Protein AF-0000000078280048 (afdb_homodimer)

Structure (mmCIF, N/CA/C/O backbone):
data_AF-0000000078280048-model_v1
#
loop_
_entity.id
_entity.type
_entity.pdbx_description
1 polymer 'Transcriptional regulator'
#
loop_
_atom_site.group_PDB
_atom_site.id
_atom_site.type_symbol
_atom_site.label_atom_id
_atom_site.label_alt_id
_atom_site.label_comp_id
_atom_site.label_asym_id
_atom_site.label_entity_id
_atom_site.label_seq_id
_atom_site.pdbx_PDB_ins_code
_atom_site.Cartn_x
_atom_site.Cartn_y
_atom_site.Cartn_z
_atom_site.occupancy
_atom_site.B_iso_or_equiv
_atom_site.auth_seq_id
_atom_site.auth_comp_id
_atom_site.auth_asym_id
_atom_site.auth_atom_id
_atom_site.pdbx_PDB_model_num
ATOM 1 N N . MET A 1 1 ? -15.5 15.836 -4.625 1 57.47 1 MET A N 1
ATOM 2 C CA . MET A 1 1 ? -15.867 14.531 -5.16 1 57.47 1 MET A CA 1
ATOM 3 C C . MET A 1 1 ? -14.648 13.633 -5.32 1 57.47 1 MET A C 1
ATOM 5 O O . MET A 1 1 ? -13.633 14.055 -5.879 1 57.47 1 MET A O 1
ATOM 9 N N . GLY A 1 2 ? -14.367 12.68 -4.402 1 64.44 2 GLY A N 1
ATOM 10 C CA . GLY A 1 2 ? -13.195 11.812 -4.387 1 64.44 2 GLY A CA 1
ATOM 11 C C . GLY A 1 2 ? -13.156 10.852 -5.562 1 64.44 2 GLY A C 1
ATOM 12 O O . GLY A 1 2 ? -14.102 10.781 -6.348 1 64.44 2 GLY A O 1
ATOM 13 N N . ILE A 1 3 ? -12.078 10.383 -6.039 1 72.38 3 ILE A N 1
ATOM 14 C CA . ILE A 1 3 ? -11.898 9.375 -7.074 1 72.38 3 ILE A CA 1
ATOM 15 C C . ILE A 1 3 ? -12.844 8.203 -6.828 1 72.38 3 ILE A C 1
ATOM 17 O O . ILE A 1 3 ? -13 7.75 -5.691 1 72.38 3 ILE A O 1
ATOM 21 N N . GLN A 1 4 ? -13.602 7.91 -7.879 1 78.94 4 GLN A N 1
ATOM 22 C CA . GLN A 1 4 ? -14.539 6.805 -7.738 1 78.94 4 GLN A CA 1
ATOM 23 C C . GLN A 1 4 ? -13.828 5.535 -7.273 1 78.94 4 GLN A C 1
ATOM 25 O O . GLN A 1 4 ? -12.711 5.25 -7.707 1 78.94 4 GLN A O 1
ATOM 30 N N . GLY A 1 5 ? -14.312 4.91 -6.297 1 88.06 5 GLY A N 1
ATOM 31 C CA . GLY A 1 5 ? -13.781 3.641 -5.816 1 88.06 5 GLY A CA 1
ATOM 32 C C . GLY A 1 5 ? -12.625 3.801 -4.848 1 88.06 5 GLY A C 1
ATOM 33 O O . GLY A 1 5 ? -11.922 2.834 -4.551 1 88.06 5 GLY A O 1
ATOM 34 N N . PHE A 1 6 ? -12.344 4.984 -4.562 1 90.81 6 PHE A N 1
ATOM 35 C CA . PHE A 1 6 ? -11.266 5.246 -3.615 1 90.81 6 PHE A CA 1
ATOM 36 C C . PHE A 1 6 ? -11.766 6.102 -2.455 1 90.81 6 PHE A C 1
ATOM 38 O O . PHE A 1 6 ? -12.453 7.102 -2.664 1 90.81 6 PHE A O 1
ATOM 45 N N . SER A 1 7 ? -11.5 5.648 -1.283 1 93.56 7 SER A N 1
ATOM 46 C CA . SER A 1 7 ? -11.805 6.402 -0.07 1 93.56 7 SER A CA 1
ATOM 47 C C . SER A 1 7 ? -10.586 6.488 0.843 1 93.56 7 SER A C 1
ATOM 49 O O . SER A 1 7 ? -9.711 5.621 0.804 1 93.56 7 SER A O 1
ATOM 51 N N . CYS A 1 8 ? -10.477 7.523 1.581 1 96.38 8 CYS A N 1
ATOM 52 C CA . CYS A 1 8 ? -9.359 7.758 2.482 1 96.38 8 CYS A CA 1
ATOM 53 C C . CYS A 1 8 ? -9.852 8.07 3.893 1 96.38 8 CYS A C 1
ATOM 55 O O . CYS A 1 8 ? -10.633 9 4.09 1 96.38 8 CYS A O 1
ATOM 57 N N . ASN A 1 9 ? -9.336 7.352 4.875 1 96.75 9 ASN A N 1
ATOM 58 C CA . ASN A 1 9 ? -9.703 7.535 6.277 1 96.75 9 ASN A CA 1
ATOM 59 C C . ASN A 1 9 ? -8.617 8.289 7.039 1 96.75 9 ASN A C 1
ATOM 61 O O . ASN A 1 9 ? -8.594 8.273 8.273 1 96.75 9 ASN A O 1
ATOM 65 N N . LEU A 1 10 ? -7.793 8.883 6.395 1 97.88 10 LEU A N 1
ATOM 66 C CA . LEU A 1 10 ? -6.613 9.508 6.984 1 97.88 10 LEU A CA 1
ATOM 67 C C . LEU A 1 10 ? -7.008 10.562 8.016 1 97.88 10 LEU A C 1
ATOM 69 O O . LEU A 1 10 ? -6.391 10.664 9.078 1 97.88 10 LEU A O 1
ATOM 73 N N . LYS A 1 11 ? -8.062 11.328 7.738 1 98.06 11 LYS A N 1
ATOM 74 C CA . LYS A 1 11 ? -8.461 12.391 8.656 1 98.06 11 LYS A CA 1
ATOM 75 C C . LYS A 1 11 ? -8.781 11.828 10.039 1 98.06 11 LYS A C 1
ATOM 77 O O . LYS A 1 11 ? -8.312 12.359 11.047 1 98.06 11 LYS A O 1
ATOM 82 N N . LYS A 1 12 ? -9.508 10.812 9.992 1 98.19 12 LYS A N 1
ATOM 83 C CA . LYS A 1 12 ? -9.898 10.156 11.234 1 98.19 12 LYS A CA 1
ATOM 84 C C . LYS A 1 12 ? -8.672 9.789 12.07 1 98.19 12 LYS A C 1
ATOM 86 O O . LYS A 1 12 ? -8.586 10.141 13.242 1 98.19 12 LYS A O 1
ATOM 91 N N . TYR A 1 13 ? -7.734 9.141 11.516 1 98.12 13 TYR A N 1
ATOM 92 C CA . TYR A 1 13 ? -6.594 8.609 12.25 1 98.12 13 TYR A CA 1
ATOM 93 C C . TYR A 1 13 ? -5.586 9.711 12.57 1 98.12 13 TYR A C 1
ATOM 95 O O . TYR A 1 13 ? -4.918 9.672 13.602 1 98.12 13 TYR A O 1
ATOM 103 N N . ARG A 1 14 ? -5.492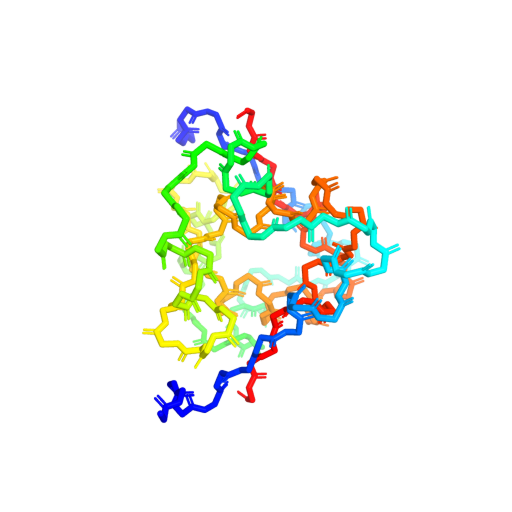 10.656 11.641 1 98.06 14 ARG A N 1
ATOM 104 C CA . ARG A 1 14 ? -4.672 11.828 11.93 1 98.06 14 ARG A CA 1
ATOM 105 C C . ARG A 1 14 ? -5.148 12.531 13.195 1 98.06 14 ARG A C 1
ATOM 107 O O . ARG A 1 14 ? -4.344 12.891 14.055 1 98.06 14 ARG A O 1
ATOM 114 N N . LEU A 1 15 ? -6.418 12.672 13.312 1 98.25 15 LEU A N 1
ATOM 115 C CA . LEU A 1 15 ? -7.012 13.344 14.461 1 98.25 15 LEU A CA 1
ATOM 116 C C . LEU A 1 15 ? -6.84 12.508 15.727 1 98.25 15 LEU A C 1
ATOM 118 O O . LEU A 1 15 ? -6.637 13.055 16.812 1 98.25 15 LEU A O 1
ATOM 122 N N . LEU A 1 16 ? -6.926 11.227 15.625 1 97.56 16 LEU A N 1
ATOM 123 C CA . LEU A 1 16 ? -6.699 10.328 16.75 1 97.56 16 LEU A CA 1
ATOM 124 C C . LEU A 1 16 ? -5.285 10.492 17.312 1 97.56 16 LEU A C 1
ATOM 126 O O . LEU A 1 16 ? -5.051 10.289 18.5 1 97.56 16 LEU A O 1
ATOM 130 N N . LYS A 1 17 ? -4.387 10.938 16.484 1 97.56 17 LYS A N 1
ATOM 131 C CA . LYS A 1 17 ? -3.002 11.172 16.875 1 97.56 17 LYS A CA 1
ATOM 132 C C . LYS A 1 17 ? -2.783 12.633 17.266 1 97.56 17 LYS A C 1
ATOM 134 O O . LYS A 1 17 ? -1.649 13.055 17.5 1 97.56 17 LYS A O 1
ATOM 139 N N . ASP A 1 18 ? -3.869 13.438 17.188 1 98.19 18 ASP A N 1
ATOM 140 C CA . ASP A 1 18 ? -3.879 14.852 17.547 1 98.19 18 ASP A CA 1
ATOM 141 C C . ASP A 1 18 ? -2.957 15.656 16.625 1 98.19 18 ASP A C 1
ATOM 143 O O . ASP A 1 18 ? -2.227 16.531 17.094 1 98.19 18 ASP A O 1
ATOM 147 N N . MET A 1 19 ? -2.936 15.367 15.422 1 98.31 19 MET A N 1
ATOM 148 C CA . MET A 1 19 ? -2.117 16.078 14.445 1 98.31 19 MET A CA 1
ATOM 149 C C . MET A 1 19 ? -2.982 16.953 13.547 1 98.31 19 MET A C 1
ATOM 151 O O . MET A 1 19 ? -4.082 16.562 13.156 1 98.31 19 MET A O 1
ATOM 155 N N . THR A 1 20 ? -2.412 18.094 13.203 1 98.69 20 THR A N 1
ATOM 156 C CA . THR A 1 20 ? -2.994 18.906 12.133 1 98.69 20 THR A CA 1
ATOM 157 C C . THR A 1 20 ? -2.531 18.422 10.766 1 98.69 20 THR A C 1
ATOM 159 O O . THR A 1 20 ? -1.621 17.594 10.672 1 98.69 20 THR A O 1
ATOM 162 N N . GLN A 1 21 ? -3.197 18.922 9.805 1 98.62 21 GLN A N 1
ATOM 163 C CA . GLN A 1 21 ? -2.746 18.594 8.453 1 98.62 21 GLN A CA 1
ATOM 164 C C . GLN A 1 21 ? -1.309 19.047 8.227 1 98.62 21 GLN A C 1
ATOM 166 O O . GLN A 1 21 ? -0.521 18.344 7.586 1 98.62 21 GLN A O 1
ATOM 171 N N . GLU A 1 22 ? -0.969 20.203 8.727 1 98.75 22 GLU A N 1
ATOM 172 C CA . GLU A 1 22 ? 0.373 20.766 8.586 1 98.75 22 GLU A CA 1
ATOM 173 C C . GLU A 1 22 ? 1.407 19.906 9.297 1 98.75 22 GLU A C 1
ATOM 175 O O . GLU A 1 22 ? 2.477 19.625 8.75 1 98.75 22 GLU A O 1
ATOM 180 N N . GLN A 1 23 ? 1.083 19.516 10.461 1 98.69 23 GLN A N 1
ATOM 181 C CA . GLN A 1 23 ? 1.99 18.672 11.242 1 98.69 23 GLN A CA 1
ATOM 182 C C . GLN A 1 23 ? 2.246 17.344 10.539 1 98.69 23 GLN A C 1
ATOM 184 O O . GLN A 1 23 ? 3.387 16.891 10.461 1 98.69 23 GLN A O 1
ATOM 189 N N . LEU A 1 24 ? 1.218 16.719 10.055 1 98.69 24 LEU A N 1
ATOM 190 C CA . LEU A 1 24 ? 1.375 15.477 9.32 1 98.69 24 LEU A CA 1
ATOM 191 C C . LEU A 1 24 ? 2.195 15.695 8.047 1 98.69 24 LEU A C 1
ATOM 193 O O . LEU A 1 24 ? 3.094 14.906 7.746 1 98.69 24 LEU A O 1
ATOM 197 N N . ALA A 1 25 ? 1.851 16.688 7.297 1 98.69 25 ALA A N 1
ATOM 198 C CA . ALA A 1 25 ? 2.562 17.016 6.062 1 98.69 25 ALA A CA 1
ATOM 199 C C . ALA A 1 25 ? 4.062 17.156 6.312 1 98.69 25 ALA A C 1
ATOM 201 O O . ALA A 1 25 ? 4.875 16.594 5.574 1 98.69 25 ALA A O 1
ATOM 202 N N . ASN A 1 26 ? 4.398 17.859 7.344 1 98.69 26 ASN A N 1
ATOM 203 C CA . ASN A 1 26 ? 5.797 18.047 7.715 1 98.69 26 ASN A CA 1
ATOM 204 C C . ASN A 1 26 ? 6.461 16.719 8.102 1 98.69 26 ASN A C 1
ATOM 206 O O . ASN A 1 26 ? 7.586 16.453 7.688 1 98.69 26 ASN A O 1
ATOM 210 N N . ALA A 1 27 ? 5.777 15.992 8.852 1 98.19 27 ALA A N 1
ATOM 211 C CA . ALA A 1 27 ? 6.312 14.719 9.328 1 98.19 27 ALA A CA 1
ATOM 212 C C . ALA A 1 27 ? 6.605 13.773 8.164 1 98.19 27 ALA A C 1
ATOM 214 O O . ALA A 1 27 ? 7.562 12.992 8.219 1 98.19 27 ALA A O 1
ATOM 215 N N . VAL A 1 28 ? 5.773 13.812 7.133 1 97.25 28 VAL A N 1
ATOM 216 C CA . VAL A 1 28 ? 5.91 12.883 6.016 1 97.25 28 VAL A CA 1
ATOM 217 C C . VAL A 1 28 ? 6.75 13.516 4.91 1 97.25 28 VAL A C 1
ATOM 219 O O . VAL A 1 28 ? 7.211 12.828 4 1 97.25 28 VAL A O 1
ATOM 222 N N . GLY A 1 29 ? 6.855 14.781 4.934 1 97.88 29 GLY A N 1
ATOM 223 C CA . GLY A 1 29 ? 7.703 15.469 3.973 1 97.88 29 GLY A CA 1
ATOM 224 C C . GLY A 1 29 ? 6.965 15.883 2.715 1 97.88 29 GLY A C 1
ATOM 225 O O . GLY A 1 29 ? 7.488 15.742 1.607 1 97.88 29 GLY A O 1
ATOM 226 N N . VAL A 1 30 ? 5.805 16.312 2.832 1 97.81 30 VAL A N 1
ATOM 227 C CA . VAL A 1 30 ? 5.027 16.812 1.7 1 97.81 30 VAL A CA 1
ATOM 228 C C . VAL A 1 30 ? 4.371 18.141 2.064 1 97.81 30 VAL A C 1
ATOM 230 O O . VAL A 1 30 ? 4.609 18.672 3.146 1 97.81 30 VAL A O 1
ATOM 233 N N . ARG A 1 31 ? 3.662 18.641 1.153 1 98.19 31 ARG A N 1
ATOM 234 C CA . ARG A 1 31 ? 2.908 19.859 1.411 1 98.19 31 ARG A CA 1
ATOM 235 C C . ARG A 1 31 ? 1.581 19.562 2.096 1 98.19 31 ARG A C 1
ATOM 237 O O . ARG A 1 31 ? 0.983 18.5 1.855 1 98.19 31 ARG A O 1
ATOM 244 N N . ARG A 1 32 ? 1.157 20.547 2.857 1 98.38 32 ARG A N 1
ATOM 245 C CA . ARG A 1 32 ? -0.136 20.422 3.52 1 98.38 32 ARG A CA 1
ATOM 246 C C . ARG A 1 32 ? -1.248 20.156 2.51 1 98.38 32 ARG A C 1
ATOM 248 O O . ARG A 1 32 ? -2.166 19.375 2.775 1 98.38 32 ARG A O 1
ATOM 255 N N . GLU A 1 33 ? -1.147 20.734 1.391 1 98 33 GLU A N 1
ATOM 256 C CA . GLU A 1 33 ? -2.148 20.578 0.342 1 98 33 GLU A CA 1
ATOM 257 C C . GLU A 1 33 ? -2.26 19.109 -0.089 1 98 33 GLU A C 1
ATOM 259 O O . GLU A 1 33 ? -3.35 18.641 -0.41 1 98 33 GLU A O 1
ATOM 264 N N . THR A 1 34 ? -1.153 18.406 -0.144 1 97.44 34 THR A N 1
ATOM 265 C CA . THR A 1 34 ? -1.136 17 -0.493 1 97.44 34 THR A CA 1
ATOM 266 C C . THR A 1 34 ? -1.978 16.188 0.489 1 97.44 34 THR A C 1
ATOM 268 O O . THR A 1 34 ? -2.793 15.359 0.079 1 97.44 34 THR A O 1
ATOM 271 N N . ILE A 1 35 ? -1.761 16.469 1.783 1 98.19 35 ILE A N 1
ATOM 272 C CA . ILE A 1 35 ? -2.541 15.805 2.82 1 98.19 35 ILE A CA 1
ATOM 273 C C . ILE A 1 35 ? -4.023 16.141 2.641 1 98.19 35 ILE A C 1
ATOM 275 O O . ILE A 1 35 ? -4.875 15.242 2.691 1 98.19 35 ILE A O 1
ATOM 279 N N . MET A 1 36 ? -4.305 17.359 2.42 1 97.44 36 MET A N 1
ATOM 280 C CA . MET A 1 36 ? -5.684 17.812 2.238 1 97.44 36 MET A CA 1
ATOM 281 C C . MET A 1 36 ? -6.348 17.078 1.079 1 97.44 36 MET A C 1
ATOM 283 O O . MET A 1 36 ? -7.457 16.562 1.219 1 97.44 36 MET A O 1
ATOM 287 N N . ARG A 1 37 ? -5.66 16.984 -0.003 1 96 37 ARG A N 1
ATOM 288 C CA . ARG A 1 37 ? -6.207 16.328 -1.186 1 96 37 ARG A CA 1
ATOM 289 C C . ARG A 1 37 ? -6.398 14.836 -0.941 1 96 37 ARG A C 1
ATOM 291 O O . ARG A 1 37 ? -7.367 14.242 -1.419 1 96 37 ARG A O 1
ATOM 298 N N . LEU A 1 38 ? -5.488 14.242 -0.316 1 96.25 38 LEU A N 1
ATOM 299 C CA . LEU A 1 38 ? -5.598 12.828 0.035 1 96.25 38 LEU A CA 1
ATOM 300 C C . LEU A 1 38 ? -6.848 12.57 0.868 1 96.25 38 LEU A C 1
ATOM 302 O O . LEU A 1 38 ? -7.621 11.656 0.565 1 96.25 38 LEU A O 1
ATOM 306 N N . GLU A 1 39 ? -7.039 13.414 1.853 1 97.12 39 GLU A N 1
ATOM 307 C CA . GLU A 1 39 ? -8.148 13.219 2.779 1 97.12 39 GLU A CA 1
ATOM 308 C C . GLU A 1 39 ? -9.492 13.43 2.084 1 97.12 39 GLU A C 1
ATOM 310 O O . GLU A 1 39 ? -10.516 12.891 2.516 1 97.12 39 GLU A O 1
ATOM 315 N N . LYS A 1 40 ? -9.453 14.117 1.009 1 95.31 40 LYS A N 1
ATOM 316 C CA . LYS A 1 40 ? -10.664 14.344 0.224 1 95.31 40 LYS A CA 1
ATOM 317 C C . LYS A 1 40 ? -10.797 13.312 -0.892 1 95.31 40 LYS A C 1
ATOM 319 O O . LYS A 1 40 ? -11.68 13.422 -1.748 1 95.31 40 LYS A O 1
ATOM 324 N N . ALA A 1 41 ? -9.836 12.375 -0.973 1 94.31 41 ALA A N 1
ATOM 325 C CA . ALA A 1 41 ? -9.812 11.336 -1.994 1 94.31 41 ALA A CA 1
ATOM 326 C C . ALA A 1 41 ? -9.7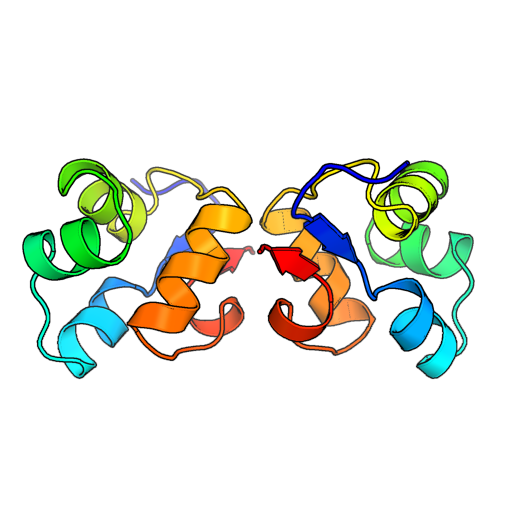19 11.938 -3.393 1 94.31 41 ALA A C 1
ATOM 328 O O . ALA A 1 41 ? -10.312 11.422 -4.34 1 94.31 41 ALA A O 1
ATOM 329 N N . GLN A 1 42 ? -9.055 12.969 -3.475 1 91.69 42 GLN A N 1
ATOM 330 C CA . GLN A 1 42 ? -8.875 13.625 -4.766 1 91.69 42 GLN A CA 1
ATOM 331 C C . GLN A 1 42 ? -7.535 13.25 -5.387 1 91.69 42 GLN A C 1
ATOM 333 O O . GLN A 1 42 ? -7.246 13.625 -6.527 1 91.69 42 GLN A O 1
ATOM 338 N N . TYR A 1 43 ? -6.781 12.562 -4.707 1 88.44 43 TYR A N 1
ATOM 339 C CA . TYR A 1 43 ? -5.441 12.117 -5.082 1 88.44 43 TYR A CA 1
ATOM 340 C C . TYR A 1 43 ? -5.164 10.719 -4.539 1 88.44 43 TYR A C 1
ATOM 342 O O . TYR A 1 43 ? -5.496 10.414 -3.391 1 88.44 43 TYR A O 1
ATOM 350 N N . ASN A 1 44 ? -4.652 9.891 -5.43 1 88.81 44 ASN A N 1
ATOM 351 C CA . ASN A 1 44 ? -4.191 8.586 -4.949 1 88.81 44 ASN A CA 1
ATOM 352 C C . ASN A 1 44 ? -2.709 8.617 -4.582 1 88.81 44 ASN A C 1
ATOM 354 O O . ASN A 1 44 ? -1.865 8.945 -5.418 1 88.81 44 ASN A O 1
ATOM 358 N N . PRO A 1 45 ? -2.518 8.32 -3.396 1 94.44 45 PRO A N 1
ATOM 359 C CA . PRO A 1 45 ? -1.094 8.375 -3.055 1 94.44 45 PRO A CA 1
ATOM 360 C C . PRO A 1 45 ? -0.281 7.277 -3.742 1 94.44 45 PRO A C 1
ATOM 362 O O . PRO A 1 45 ? -0.826 6.23 -4.098 1 94.44 45 PRO A O 1
ATOM 365 N N . SER A 1 46 ? 1 7.633 -3.924 1 93.69 46 SER A N 1
ATOM 366 C CA . SER A 1 46 ? 1.942 6.57 -4.258 1 93.69 46 SER A CA 1
ATOM 367 C C . SER A 1 46 ? 2.076 5.566 -3.117 1 93.69 46 SER A C 1
ATOM 369 O O . SER A 1 46 ? 1.678 5.852 -1.985 1 93.69 46 SER A O 1
ATOM 371 N N . LEU A 1 47 ? 2.592 4.445 -3.436 1 95.38 47 LEU A N 1
ATOM 372 C CA . LEU A 1 47 ? 2.83 3.449 -2.395 1 95.38 47 LEU A CA 1
ATOM 373 C C . LEU A 1 47 ? 3.812 3.975 -1.354 1 95.38 47 LEU A C 1
ATOM 375 O O . LEU A 1 47 ? 3.619 3.773 -0.153 1 95.38 47 LEU A O 1
ATOM 379 N N . LYS A 1 48 ? 4.84 4.664 -1.804 1 94.12 48 LYS A N 1
ATOM 380 C CA . LYS A 1 48 ? 5.824 5.203 -0.873 1 94.12 48 LYS A CA 1
ATOM 381 C C . LYS A 1 48 ? 5.18 6.184 0.102 1 94.12 48 LYS A C 1
ATOM 383 O O . LYS A 1 48 ? 5.406 6.105 1.312 1 94.12 48 LYS A O 1
ATOM 388 N N . LEU A 1 49 ? 4.461 7.062 -0.427 1 96 49 LEU A N 1
ATOM 389 C CA . LEU A 1 49 ? 3.801 8.047 0.428 1 96 49 LEU A CA 1
ATOM 390 C C . LEU A 1 49 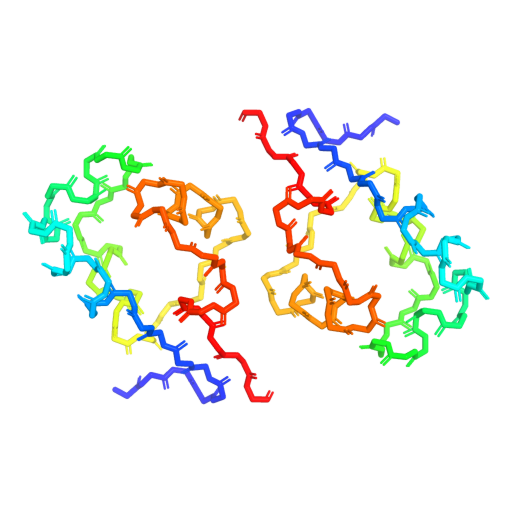? 2.842 7.363 1.398 1 96 49 LEU A C 1
ATOM 392 O O . LEU A 1 49 ? 2.777 7.727 2.574 1 96 49 LEU A O 1
ATOM 396 N N . ALA A 1 50 ? 2.125 6.43 0.853 1 97.06 50 ALA A N 1
ATOM 397 C CA . ALA A 1 50 ? 1.19 5.684 1.691 1 97.06 50 ALA A CA 1
ATOM 398 C C . ALA A 1 50 ? 1.914 5.016 2.859 1 97.06 50 ALA A C 1
ATOM 400 O O . ALA A 1 50 ? 1.429 5.039 3.992 1 97.06 50 ALA A O 1
ATOM 401 N N . ILE A 1 51 ? 3.023 4.477 2.59 1 95.94 51 ILE A N 1
ATOM 402 C CA . ILE A 1 51 ? 3.811 3.816 3.627 1 95.94 51 ILE A CA 1
ATOM 403 C C . ILE A 1 51 ? 4.301 4.848 4.637 1 95.94 51 ILE A C 1
ATOM 405 O O . ILE A 1 51 ? 4.199 4.637 5.848 1 95.94 51 ILE A O 1
ATOM 409 N N . ASP A 1 52 ? 4.824 5.953 4.168 1 96 52 ASP A N 1
ATOM 410 C CA . ASP A 1 52 ? 5.305 7.004 5.062 1 96 52 ASP A CA 1
ATOM 411 C C . ASP A 1 52 ? 4.191 7.477 5.996 1 96 52 ASP A C 1
ATOM 413 O O . ASP A 1 52 ? 4.406 7.641 7.199 1 96 52 ASP A O 1
ATOM 417 N N . ILE A 1 53 ? 3.059 7.652 5.426 1 97.56 53 ILE A N 1
ATOM 418 C CA . ILE A 1 53 ? 1.92 8.133 6.203 1 97.56 53 ILE A CA 1
ATOM 419 C C . ILE A 1 53 ? 1.536 7.094 7.254 1 97.56 53 ILE A C 1
ATOM 421 O O . ILE A 1 53 ? 1.32 7.43 8.422 1 97.56 53 ILE A O 1
ATOM 425 N N . SER A 1 54 ? 1.394 5.91 6.781 1 97.69 54 SER A N 1
ATOM 426 C CA . SER A 1 54 ? 1.018 4.832 7.691 1 97.69 54 SER A CA 1
ATOM 427 C C . SER A 1 54 ? 1.961 4.766 8.891 1 97.69 54 SER A C 1
ATOM 429 O O . SER A 1 54 ? 1.524 4.539 10.016 1 97.69 54 SER A O 1
ATOM 431 N N . ARG A 1 55 ? 3.23 4.984 8.75 1 95.75 55 ARG A N 1
ATOM 432 C CA . ARG A 1 55 ? 4.23 4.953 9.812 1 95.75 55 ARG A CA 1
ATOM 433 C C . ARG A 1 55 ? 4.023 6.102 10.789 1 95.75 55 ARG A C 1
ATOM 435 O O . ARG A 1 55 ? 4.074 5.906 12.008 1 95.75 55 ARG A O 1
ATOM 442 N N . VAL A 1 56 ? 3.809 7.191 10.242 1 97.31 56 VAL A N 1
ATOM 443 C CA . VAL A 1 56 ? 3.705 8.383 11.07 1 97.31 56 VAL A CA 1
ATOM 444 C C . VAL A 1 56 ? 2.451 8.305 11.938 1 97.31 56 VAL A C 1
ATOM 446 O O . VAL A 1 56 ? 2.49 8.641 13.125 1 97.31 56 VAL A O 1
ATOM 449 N N . VAL A 1 57 ? 1.341 7.875 11.312 1 97.88 57 VAL A N 1
ATOM 450 C CA . VAL A 1 57 ? 0.093 7.859 12.07 1 97.88 57 VAL A CA 1
ATOM 451 C C . VAL A 1 57 ? -0.082 6.5 12.75 1 97.88 57 VAL A C 1
ATOM 453 O O . VAL A 1 57 ? -1.075 6.27 13.445 1 97.88 57 VAL A O 1
ATOM 456 N N . GLU A 1 58 ? 0.829 5.57 12.469 1 97.25 58 GLU A N 1
ATOM 457 C CA . GLU A 1 58 ? 0.864 4.258 13.109 1 97.25 58 GLU A CA 1
ATOM 458 C C . GL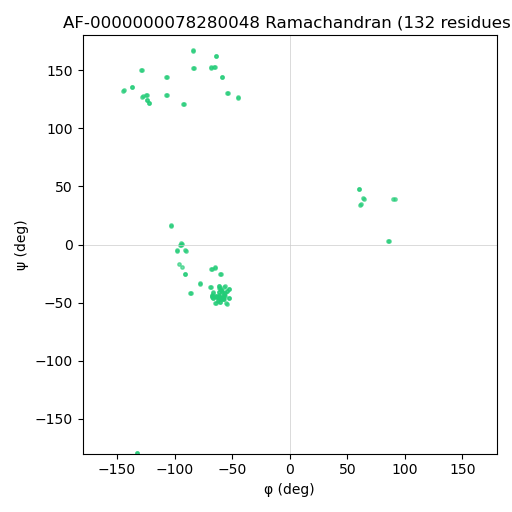U A 1 58 ? -0.426 3.484 12.852 1 97.25 58 GLU A C 1
ATOM 460 O O . GLU A 1 58 ? -1.042 2.967 13.789 1 97.25 58 GLU A O 1
ATOM 465 N N . THR A 1 59 ? -0.865 3.424 11.695 1 97.5 59 THR A N 1
ATOM 466 C CA . THR A 1 59 ? -2.072 2.744 11.242 1 97.5 59 THR A CA 1
ATOM 467 C C . THR A 1 59 ? -1.806 1.988 9.938 1 97.5 59 THR A C 1
ATOM 469 O O . THR A 1 59 ? -1.14 2.506 9.039 1 97.5 59 THR A O 1
ATOM 472 N N . PRO A 1 60 ? -2.279 0.799 9.852 1 96.88 60 PRO A N 1
ATOM 473 C CA . PRO A 1 60 ? -2.064 0.034 8.625 1 96.88 60 PRO A CA 1
ATOM 474 C C . PRO A 1 60 ? -2.633 0.73 7.387 1 96.88 60 PRO A C 1
ATOM 476 O O . PRO A 1 60 ? -3.699 1.346 7.457 1 96.88 60 PRO A O 1
ATOM 479 N N . ILE A 1 61 ? -1.931 0.571 6.293 1 96.81 61 ILE A N 1
ATOM 480 C CA . ILE A 1 61 ? -2.307 1.173 5.02 1 96.81 61 ILE A CA 1
ATOM 481 C C . ILE A 1 61 ? -3.738 0.774 4.664 1 96.81 61 ILE A C 1
ATOM 483 O O . ILE A 1 61 ? -4.523 1.606 4.207 1 96.81 61 ILE A O 1
ATOM 487 N N . GLU A 1 62 ? -4.086 -0.457 4.918 1 94.56 62 GLU A N 1
ATOM 488 C CA . GLU A 1 62 ? -5.383 -1.011 4.547 1 94.56 62 GLU A CA 1
ATOM 489 C C . GLU A 1 62 ? -6.516 -0.324 5.309 1 94.56 62 GLU A C 1
ATOM 491 O O . GLU A 1 62 ? -7.676 -0.39 4.898 1 94.56 62 GLU A O 1
ATOM 496 N N . GLU A 1 63 ? -6.238 0.292 6.363 1 94.94 63 GLU A N 1
ATOM 497 C CA . GLU A 1 63 ? -7.223 1.023 7.156 1 94.94 63 GLU A CA 1
ATOM 498 C C . GLU A 1 63 ? -7.32 2.479 6.707 1 94.94 63 GLU A C 1
ATOM 500 O O . GLU A 1 63 ? -8.352 3.125 6.898 1 94.94 63 GLU A O 1
ATOM 505 N N . LEU A 1 64 ? -6.262 2.961 6.129 1 96.88 64 LEU A N 1
ATOM 506 C CA . LEU A 1 64 ? -6.172 4.363 5.738 1 96.88 64 LEU A CA 1
ATOM 507 C C . LEU A 1 64 ? -6.766 4.582 4.352 1 96.88 64 LEU A C 1
ATOM 509 O O . LEU A 1 64 ? -7.473 5.566 4.121 1 96.88 64 LEU A O 1
ATOM 513 N N . PHE A 1 65 ? -6.453 3.646 3.451 1 95.31 65 PHE A N 1
ATOM 514 C CA . PHE A 1 65 ? -6.809 3.779 2.043 1 95.31 65 PHE A CA 1
ATOM 515 C C . PHE A 1 65 ? -7.625 2.582 1.576 1 95.31 65 PHE A C 1
ATOM 517 O O . PHE A 1 65 ? -7.199 1.436 1.727 1 95.31 65 PHE A O 1
ATOM 524 N N . ILE A 1 66 ? -8.773 2.873 1.042 1 92.44 66 ILE A N 1
ATOM 525 C CA . ILE A 1 66 ? -9.703 1.813 0.666 1 92.44 66 ILE A CA 1
ATOM 526 C C . ILE A 1 66 ? -10.031 1.918 -0.823 1 92.44 66 ILE A C 1
ATOM 528 O O . ILE A 1 66 ? -10.391 2.992 -1.312 1 92.44 66 ILE A O 1
ATOM 532 N N . PHE A 1 67 ? -9.727 0.815 -1.462 1 87.81 67 PHE A N 1
ATOM 533 C CA . PHE A 1 67 ? -10.133 0.711 -2.859 1 87.81 67 PHE A CA 1
ATOM 534 C C . PHE A 1 67 ? -11.297 -0.262 -3.014 1 87.81 67 PHE A C 1
ATOM 536 O O . PHE A 1 67 ? -11.336 -1.301 -2.352 1 87.81 67 PHE A O 1
ATOM 543 N N . ASP A 1 68 ? -12.383 0.111 -3.676 1 77.81 68 ASP A N 1
ATOM 544 C CA . ASP A 1 68 ? -13.523 -0.746 -3.965 1 77.81 68 ASP A CA 1
ATOM 545 C C . ASP A 1 68 ? -13.164 -1.811 -5 1 77.81 68 ASP A C 1
ATOM 547 O O . ASP A 1 68 ? -12.289 -1.601 -5.836 1 77.81 68 ASP A O 1
ATOM 551 N N . MET B 1 1 ? 18.641 -6.227 -10.586 1 57.25 1 MET B N 1
ATOM 552 C CA . MET B 1 1 ? 18.953 -5.035 -9.805 1 57.25 1 MET B CA 1
ATOM 553 C C . MET B 1 1 ? 17.703 -4.246 -9.469 1 57.25 1 MET B C 1
ATOM 555 O O . MET B 1 1 ? 16.938 -3.873 -10.367 1 57.25 1 MET B O 1
ATOM 559 N N . GLY B 1 2 ? 17.047 -4.441 -8.312 1 64.31 2 GLY B N 1
ATOM 560 C CA . GLY B 1 2 ? 15.812 -3.811 -7.895 1 64.31 2 GLY B CA 1
ATOM 561 C C . GLY B 1 2 ? 15.938 -2.312 -7.695 1 64.31 2 GLY B C 1
ATOM 562 O O . GLY B 1 2 ? 17.031 -1.759 -7.793 1 64.31 2 GLY B O 1
ATOM 563 N N . ILE B 1 3 ? 14.984 -1.515 -7.824 1 72.56 3 ILE B N 1
ATOM 564 C CA . ILE B 1 3 ? 14.945 -0.081 -7.559 1 72.56 3 ILE B CA 1
ATOM 565 C C . ILE B 1 3 ? 15.617 0.216 -6.219 1 72.56 3 ILE B C 1
ATOM 567 O O . ILE B 1 3 ? 15.406 -0.503 -5.238 1 72.56 3 ILE B O 1
ATOM 571 N N . GLN B 1 4 ? 16.562 1.125 -6.312 1 78.88 4 GLN B N 1
ATOM 572 C CA . GLN B 1 4 ? 17.266 1.472 -5.078 1 78.88 4 GLN B CA 1
ATOM 573 C C . GLN B 1 4 ? 16.281 1.892 -3.988 1 78.88 4 GLN B C 1
ATOM 575 O O . GLN B 1 4 ? 15.281 2.57 -4.27 1 78.88 4 GLN B O 1
ATOM 580 N N . GLY B 1 5 ? 16.375 1.36 -2.846 1 88.06 5 GLY B N 1
ATOM 581 C CA . GLY B 1 5 ? 15.562 1.743 -1.703 1 88.06 5 GLY B CA 1
ATOM 582 C C . GLY B 1 5 ? 14.234 1.022 -1.652 1 88.06 5 GLY B C 1
ATOM 583 O O . GLY B 1 5 ? 13.344 1.4 -0.884 1 88.06 5 GLY B O 1
ATOM 584 N N . PHE B 1 6 ? 14.07 0.182 -2.545 1 90.88 6 PHE B N 1
ATOM 585 C CA . PHE B 1 6 ? 12.828 -0.589 -2.57 1 90.88 6 PHE B CA 1
ATOM 586 C C . PHE B 1 6 ? 13.125 -2.084 -2.564 1 90.88 6 PHE B C 1
ATOM 588 O O . PHE B 1 6 ? 13.984 -2.557 -3.311 1 90.88 6 PHE B O 1
ATOM 595 N N . SER B 1 7 ? 12.5 -2.77 -1.673 1 93.56 7 SER B N 1
ATOM 596 C CA . SER B 1 7 ? 12.578 -4.227 -1.61 1 93.56 7 SER B CA 1
ATOM 597 C C . SER B 1 7 ? 11.188 -4.848 -1.556 1 93.56 7 SER B C 1
ATOM 599 O O . SER B 1 7 ? 10.234 -4.215 -1.091 1 93.56 7 SER B O 1
ATOM 601 N N . CYS B 1 8 ? 11.039 -6.008 -2.07 1 96.38 8 CYS B N 1
ATOM 602 C CA . CYS B 1 8 ? 9.766 -6.715 -2.117 1 96.38 8 CYS B CA 1
ATOM 603 C C . CYS B 1 8 ? 9.906 -8.117 -1.545 1 96.38 8 CYS B C 1
ATOM 605 O O . CYS B 1 8 ? 10.734 -8.906 -2.006 1 96.38 8 CYS B O 1
ATOM 607 N N . ASN B 1 9 ? 9.055 -8.461 -0.591 1 96.69 9 ASN B N 1
ATOM 608 C CA . ASN B 1 9 ? 9.055 -9.773 0.05 1 96.69 9 ASN B CA 1
ATOM 609 C C . ASN B 1 9 ? 7.926 -10.656 -0.48 1 96.69 9 ASN B C 1
ATOM 611 O O . ASN B 1 9 ? 7.578 -11.656 0.141 1 96.69 9 ASN B O 1
ATOM 615 N N . LEU B 1 10 ? 7.398 -10.328 -1.518 1 97.88 10 LEU B N 1
ATOM 616 C CA . LEU B 1 10 ? 6.211 -10.977 -2.049 1 97.88 10 LEU B CA 1
ATOM 617 C C . LEU B 1 10 ? 6.469 -12.461 -2.303 1 97.88 10 LEU B C 1
ATOM 619 O O . LEU B 1 10 ? 5.617 -13.305 -2.02 1 97.88 10 LEU B O 1
ATOM 623 N N . LYS B 1 11 ? 7.648 -12.805 -2.803 1 98.06 11 LYS B N 1
ATOM 624 C CA . LYS B 1 11 ? 7.949 -14.195 -3.117 1 98.06 11 LYS B CA 1
ATOM 625 C C . LYS B 1 11 ? 7.805 -15.086 -1.881 1 98.06 11 LYS B C 1
ATOM 627 O O . LYS B 1 11 ? 7.172 -16.141 -1.938 1 98.06 11 LYS B O 1
ATOM 632 N N . LYS B 1 12 ? 8.359 -14.586 -0.873 1 98.12 12 LYS B N 1
ATOM 633 C CA . LYS B 1 12 ? 8.305 -15.32 0.392 1 98.12 12 LYS B CA 1
ATOM 634 C C . LYS B 1 12 ? 6.863 -15.625 0.786 1 98.12 12 LYS B C 1
ATOM 636 O O . LYS B 1 12 ? 6.52 -16.781 1.054 1 98.12 12 LYS B O 1
ATOM 641 N N . TYR B 1 13 ? 6.02 -14.688 0.793 1 98.06 13 TYR B N 1
ATOM 642 C CA . TYR B 1 13 ? 4.66 -14.844 1.299 1 98.06 13 TYR B CA 1
ATOM 643 C C . TYR B 1 13 ? 3.775 -15.555 0.282 1 98.06 13 TYR B C 1
ATOM 645 O O . TYR B 1 13 ? 2.859 -16.297 0.655 1 98.06 13 TYR B O 1
ATOM 653 N N . ARG B 1 14 ? 4.074 -15.289 -0.983 1 98.06 14 ARG B N 1
ATOM 654 C CA . ARG B 1 14 ? 3.383 -16.047 -2.02 1 98.06 14 ARG B CA 1
ATOM 655 C C . ARG B 1 14 ? 3.609 -17.547 -1.841 1 98.06 14 ARG B C 1
ATOM 657 O O . ARG B 1 14 ? 2.666 -18.328 -1.921 1 98.06 14 ARG B O 1
ATOM 664 N N . LEU B 1 15 ? 4.809 -17.906 -1.58 1 98.19 15 LEU B N 1
ATOM 665 C CA . LEU B 1 15 ? 5.172 -19.312 -1.403 1 98.19 15 LEU B CA 1
ATOM 666 C C . LEU B 1 15 ? 4.555 -19.875 -0.129 1 98.19 15 LEU B C 1
ATOM 668 O O . LEU B 1 15 ? 4.156 -21.031 -0.092 1 98.19 15 LEU B O 1
ATOM 672 N N . LEU B 1 16 ? 4.48 -19.094 0.906 1 97.56 16 LEU B N 1
ATOM 673 C CA . LEU B 1 16 ? 3.836 -19.516 2.148 1 97.56 16 LEU B CA 1
ATOM 674 C C . LEU B 1 16 ? 2.367 -19.859 1.913 1 97.56 16 LEU B C 1
ATOM 676 O O . LEU B 1 16 ? 1.802 -20.703 2.609 1 97.56 16 LEU B O 1
ATOM 680 N N . LYS B 1 17 ? 1.788 -19.281 0.902 1 97.56 17 LYS B N 1
ATOM 681 C CA . LYS B 1 17 ? 0.397 -19.531 0.536 1 97.56 17 LYS B CA 1
ATOM 682 C C . LYS B 1 17 ? 0.3 -20.625 -0.534 1 97.56 17 LYS B C 1
ATOM 684 O O . LYS B 1 17 ? -0.781 -20.875 -1.067 1 97.56 17 LYS B O 1
ATOM 689 N N . ASP B 1 18 ? 1.473 -21.141 -0.952 1 98.12 18 ASP B N 1
ATOM 690 C CA . ASP B 1 18 ? 1.594 -22.219 -1.939 1 98.12 18 ASP B CA 1
ATOM 691 C C . ASP B 1 18 ? 1.072 -21.766 -3.303 1 98.12 18 ASP B C 1
ATOM 693 O O . ASP B 1 18 ? 0.384 -22.516 -3.99 1 98.12 18 ASP B O 1
ATOM 697 N N . MET B 1 19 ? 1.321 -20.609 -3.672 1 98.31 19 MET B N 1
ATOM 698 C CA . MET B 1 19 ? 0.902 -20.062 -4.961 1 98.31 19 MET B CA 1
ATOM 699 C C . MET B 1 19 ? 2.09 -19.922 -5.91 1 98.31 19 MET B C 1
ATOM 701 O O . MET B 1 19 ? 3.184 -19.547 -5.488 1 98.31 19 MET B O 1
ATOM 705 N N . THR B 1 20 ? 1.796 -20.172 -7.168 1 98.69 20 THR B N 1
ATOM 706 C CA . THR B 1 20 ? 2.752 -19.828 -8.211 1 98.69 20 THR B CA 1
ATOM 707 C C . THR B 1 20 ? 2.6 -18.359 -8.609 1 98.69 20 THR B C 1
ATOM 709 O O . THR B 1 20 ? 1.637 -17.703 -8.219 1 98.69 20 THR B O 1
ATOM 712 N N . GLN B 1 21 ? 3.586 -17.938 -9.32 1 98.62 21 GLN B N 1
ATOM 713 C CA . GLN B 1 21 ? 3.465 -16.578 -9.844 1 98.62 21 GLN B CA 1
ATOM 714 C C . GLN B 1 21 ? 2.225 -16.438 -10.719 1 98.62 21 GLN B C 1
ATOM 716 O O . GLN B 1 21 ? 1.54 -15.414 -10.672 1 98.62 21 GLN B O 1
ATOM 721 N N . GLU B 1 22 ? 1.94 -17.422 -11.531 1 98.75 22 GLU B N 1
ATO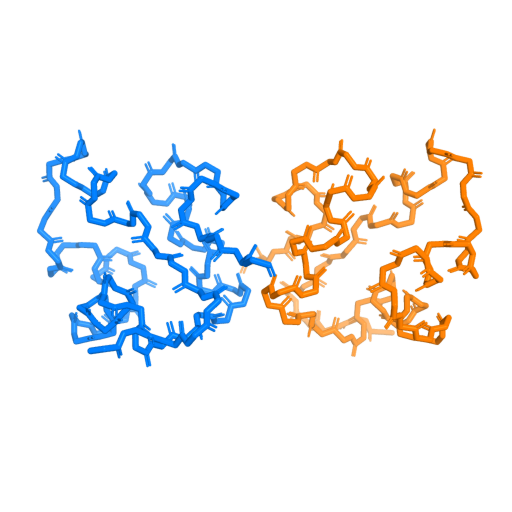M 722 C CA . GLU B 1 22 ? 0.781 -17.406 -12.414 1 98.75 22 GLU B CA 1
ATOM 723 C C . GLU B 1 22 ? -0.521 -17.375 -11.617 1 98.75 22 GLU B C 1
ATOM 725 O O . GLU B 1 22 ? -1.436 -16.625 -11.945 1 98.75 22 GLU B O 1
ATOM 730 N N . GLN B 1 23 ? -0.577 -18.188 -10.641 1 98.69 23 GLN B N 1
ATOM 731 C CA . GLN B 1 23 ? -1.771 -18.234 -9.805 1 98.69 23 GLN B CA 1
ATOM 732 C C . GLN B 1 23 ? -2.023 -16.906 -9.125 1 98.69 23 GLN B C 1
ATOM 734 O O . GLN B 1 23 ? -3.16 -16.422 -9.086 1 98.69 23 GLN B O 1
ATOM 739 N N . LEU B 1 24 ? -1.009 -16.312 -8.57 1 98.69 24 LEU B N 1
ATOM 740 C CA . LEU B 1 24 ? -1.148 -15.008 -7.949 1 98.69 24 LEU B CA 1
ATOM 741 C C . LEU B 1 24 ? -1.558 -13.953 -8.977 1 98.69 24 LEU B C 1
ATOM 743 O O . LEU B 1 24 ? -2.449 -13.141 -8.719 1 98.69 24 LEU B O 1
ATOM 747 N N . ALA B 1 25 ? -0.891 -13.914 -10.094 1 98.69 25 ALA B N 1
ATOM 748 C CA . ALA B 1 25 ? -1.191 -12.969 -11.164 1 98.69 25 ALA B CA 1
ATOM 749 C C . ALA B 1 25 ? -2.666 -13.031 -11.547 1 98.69 25 ALA B C 1
ATOM 751 O O . ALA B 1 25 ? -3.326 -12 -11.672 1 98.69 25 ALA B O 1
ATOM 752 N N . ASN B 1 26 ? -3.146 -14.211 -11.695 1 98.69 26 ASN B N 1
ATOM 753 C CA . ASN B 1 26 ? -4.551 -14.414 -12.047 1 98.69 26 ASN B CA 1
ATOM 754 C C . ASN B 1 26 ? -5.477 -13.914 -10.938 1 98.69 26 ASN B C 1
ATOM 756 O O . ASN B 1 26 ? -6.484 -13.258 -11.211 1 98.69 26 ASN B O 1
ATOM 760 N N . ALA B 1 27 ? -5.125 -14.242 -9.781 1 98.12 27 ALA B N 1
ATOM 761 C CA . ALA B 1 27 ? -5.945 -13.867 -8.633 1 98.12 27 ALA B CA 1
ATOM 762 C C . ALA B 1 27 ? -6.062 -12.352 -8.516 1 98.12 27 ALA B C 1
ATOM 764 O O . ALA B 1 27 ? -7.102 -11.836 -8.094 1 98.12 27 ALA B O 1
ATOM 765 N N . VAL B 1 28 ? -4.988 -11.625 -8.859 1 97.25 28 VAL B N 1
ATOM 766 C CA . VAL B 1 28 ? -4.973 -10.18 -8.68 1 97.25 28 VAL B CA 1
ATOM 767 C C . VAL B 1 28 ? -5.363 -9.492 -9.984 1 97.25 28 VAL B C 1
ATOM 769 O O . VAL B 1 28 ? -5.652 -8.297 -10 1 97.25 28 VAL B O 1
ATOM 772 N N . GLY B 1 29 ? -5.312 -10.188 -11.039 1 97.81 29 GLY B N 1
ATOM 773 C CA . GLY B 1 29 ? -5.762 -9.656 -12.312 1 97.81 29 GLY B CA 1
ATOM 774 C C . GLY B 1 29 ? -4.656 -8.953 -13.086 1 97.81 29 GLY B C 1
ATOM 775 O O . GLY B 1 29 ? -4.879 -7.887 -13.664 1 97.81 29 GLY B O 1
ATOM 776 N N . VAL B 1 30 ? -3.525 -9.453 -13.062 1 97.81 30 VAL B N 1
ATOM 777 C CA . VAL B 1 30 ? -2.408 -8.898 -13.82 1 97.81 30 VAL B CA 1
ATOM 778 C C . VAL B 1 30 ? -1.685 -10.023 -14.562 1 97.81 30 VAL B C 1
ATOM 780 O O . VAL B 1 30 ? -2.127 -11.172 -14.539 1 97.81 30 VAL B O 1
ATOM 783 N N . ARG B 1 31 ? -0.693 -9.664 -15.234 1 98.19 31 ARG B N 1
ATOM 784 C CA . ARG B 1 31 ? 0.139 -10.656 -15.906 1 98.19 31 ARG B CA 1
ATOM 785 C C . ARG B 1 31 ? 1.177 -11.242 -14.961 1 98.19 31 ARG B C 1
ATOM 787 O O . ARG B 1 31 ? 1.653 -10.555 -14.055 1 98.19 31 ARG B O 1
ATOM 794 N N . ARG B 1 32 ? 1.529 -12.453 -15.281 1 98.44 32 ARG B N 1
ATOM 795 C CA . ARG B 1 32 ? 2.566 -13.125 -14.5 1 98.44 32 ARG B CA 1
ATOM 796 C C . ARG B 1 32 ? 3.855 -12.305 -14.492 1 98.44 32 ARG B C 1
ATOM 798 O O . ARG B 1 32 ? 4.547 -12.234 -13.477 1 98.44 32 ARG B O 1
ATOM 805 N N . GLU B 1 33 ? 4.145 -11.68 -15.562 1 98 33 GLU B N 1
ATOM 806 C CA . GLU B 1 33 ? 5.352 -10.875 -15.672 1 98 33 GLU B CA 1
ATOM 807 C C . GLU B 1 33 ? 5.355 -9.734 -14.656 1 98 33 GLU B C 1
ATOM 809 O O . GLU B 1 33 ? 6.406 -9.367 -14.133 1 98 33 GLU B O 1
ATOM 814 N N . THR B 1 34 ? 4.211 -9.148 -14.406 1 97.44 34 THR B N 1
ATOM 815 C CA . THR B 1 34 ? 4.074 -8.086 -13.422 1 97.44 34 THR B CA 1
ATOM 816 C C . THR B 1 34 ? 4.5 -8.57 -12.039 1 97.44 34 THR B C 1
ATOM 818 O O . THR B 1 34 ? 5.262 -7.902 -11.344 1 97.44 34 THR B O 1
ATOM 821 N N . ILE B 1 35 ? 3.996 -9.773 -11.688 1 98.19 35 ILE B N 1
ATOM 822 C CA . ILE B 1 35 ? 4.367 -10.375 -10.414 1 98.19 35 ILE B CA 1
ATOM 823 C C . ILE B 1 35 ? 5.875 -10.625 -10.383 1 98.19 35 ILE B C 1
ATOM 825 O O . ILE B 1 35 ? 6.539 -10.312 -9.391 1 98.19 35 ILE B O 1
ATOM 829 N N . MET B 1 36 ? 6.375 -11.148 -11.43 1 97.5 36 MET B N 1
ATOM 830 C CA . MET B 1 36 ? 7.801 -11.445 -11.523 1 97.5 36 MET B CA 1
ATOM 831 C C . MET B 1 36 ? 8.633 -10.18 -11.32 1 97.5 36 MET B C 1
ATOM 833 O O . MET B 1 36 ? 9.578 -10.172 -10.531 1 97.5 36 MET B O 1
ATOM 837 N N . ARG B 1 37 ? 8.258 -9.141 -11.969 1 95.94 37 ARG B N 1
ATOM 838 C CA . ARG B 1 37 ? 8.992 -7.883 -11.867 1 95.94 37 ARG B CA 1
ATOM 839 C C . ARG B 1 37 ? 8.891 -7.297 -10.469 1 95.94 37 ARG B C 1
ATOM 841 O O . AR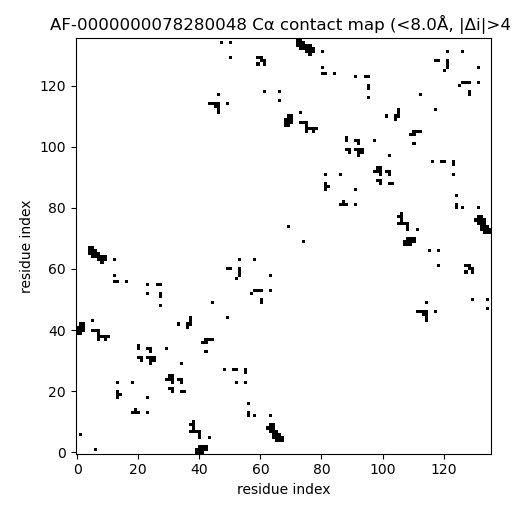G B 1 37 ? 9.852 -6.719 -9.953 1 95.94 37 ARG B O 1
ATOM 848 N N . LEU B 1 38 ? 7.766 -7.367 -9.906 1 96.25 38 LEU B N 1
ATOM 849 C CA . LEU B 1 38 ? 7.566 -6.902 -8.539 1 96.25 38 LEU B CA 1
ATOM 850 C C . LEU B 1 38 ? 8.5 -7.629 -7.578 1 96.25 38 LEU B C 1
ATOM 852 O O . LEU B 1 38 ? 9.18 -6.996 -6.77 1 96.25 38 LEU B O 1
ATOM 856 N N . GLU B 1 39 ? 8.555 -8.922 -7.723 1 97.12 39 GLU B N 1
ATOM 857 C CA . GLU B 1 39 ? 9.336 -9.742 -6.801 1 97.12 39 GLU B CA 1
ATOM 858 C C . GLU B 1 39 ? 10.828 -9.477 -6.969 1 97.12 39 GLU B C 1
ATOM 860 O O . GLU B 1 39 ? 11.609 -9.695 -6.035 1 97.12 39 GLU B O 1
ATOM 865 N N . LYS B 1 40 ? 11.18 -8.969 -8.078 1 95.38 40 LYS B N 1
ATOM 866 C CA . LYS B 1 40 ? 12.578 -8.617 -8.336 1 95.38 40 LYS B CA 1
ATOM 867 C C . LYS B 1 40 ? 12.844 -7.152 -8 1 95.38 40 LYS B C 1
ATOM 869 O O . LYS B 1 40 ? 13.922 -6.633 -8.281 1 95.38 40 LYS B O 1
ATOM 874 N N . ALA B 1 41 ? 11.812 -6.441 -7.535 1 94.38 41 ALA B N 1
ATOM 875 C CA . ALA B 1 41 ? 11.898 -5.023 -7.188 1 94.38 41 ALA B CA 1
ATOM 876 C C . ALA B 1 41 ? 12.266 -4.18 -8.406 1 94.38 41 ALA B C 1
ATOM 878 O O . ALA B 1 41 ? 13.008 -3.203 -8.289 1 94.38 41 ALA B O 1
ATOM 879 N N . GLN B 1 42 ? 11.805 -4.586 -9.469 1 91.69 42 GLN B N 1
ATOM 880 C CA . GLN B 1 42 ? 12.07 -3.848 -10.703 1 91.69 42 GLN B CA 1
ATOM 881 C C . GLN B 1 42 ? 10.898 -2.934 -11.055 1 91.69 42 GLN B C 1
ATOM 883 O O . GLN B 1 42 ? 10.977 -2.16 -12.016 1 91.69 42 GLN B O 1
ATOM 888 N N . TYR B 1 43 ? 9.891 -3.014 -10.359 1 88.56 43 TYR B N 1
ATOM 889 C CA . TYR B 1 43 ? 8.656 -2.264 -10.531 1 88.56 43 TYR B CA 1
ATOM 890 C C . TYR B 1 43 ? 8.039 -1.906 -9.18 1 88.56 43 TYR B C 1
ATOM 892 O O . TYR B 1 43 ? 8.008 -2.734 -8.266 1 88.56 43 TYR B O 1
ATOM 900 N N . ASN B 1 44 ? 7.668 -0.655 -9.07 1 88.81 44 ASN B N 1
ATOM 901 C CA . ASN B 1 44 ? 6.914 -0.269 -7.879 1 88.81 44 ASN B CA 1
ATOM 902 C C . ASN B 1 44 ? 5.406 -0.373 -8.109 1 88.81 44 ASN B C 1
ATOM 904 O O . ASN B 1 44 ? 4.871 0.265 -9.016 1 88.81 44 ASN B O 1
ATOM 908 N N . PRO B 1 45 ? 4.867 -1.155 -7.324 1 94.38 45 PRO B N 1
ATOM 909 C CA . PRO B 1 45 ? 3.426 -1.264 -7.57 1 94.38 45 PRO B CA 1
ATOM 910 C C . PRO B 1 45 ? 2.67 0.016 -7.223 1 94.38 45 PRO B C 1
ATOM 912 O O . PRO B 1 45 ? 3.129 0.802 -6.391 1 94.38 45 PRO B O 1
ATOM 915 N N . SER B 1 46 ? 1.552 0.164 -7.953 1 93.69 46 SER B N 1
ATOM 916 C CA . SER B 1 46 ? 0.586 1.156 -7.492 1 93.69 46 SER B CA 1
ATOM 917 C C . SER B 1 46 ? 0.007 0.777 -6.137 1 93.69 46 SER B C 1
ATOM 919 O O . SER B 1 46 ? 0.126 -0.372 -5.703 1 93.69 46 SER B O 1
ATOM 921 N N . LEU B 1 47 ? -0.56 1.72 -5.5 1 95.38 47 LEU B N 1
ATOM 922 C CA . LEU B 1 47 ? -1.207 1.436 -4.227 1 95.38 47 LEU B CA 1
ATOM 923 C C . LEU B 1 47 ? -2.344 0.433 -4.402 1 95.38 47 LEU B C 1
ATOM 925 O O . LEU B 1 47 ? -2.504 -0.48 -3.592 1 95.38 47 LEU B O 1
ATOM 929 N N . LYS B 1 48 ? -3.105 0.583 -5.465 1 94.12 48 LYS B N 1
ATOM 930 C CA . LYS B 1 48 ? -4.211 -0.339 -5.711 1 94.12 48 LYS B CA 1
ATOM 931 C C . LYS B 1 48 ? -3.707 -1.771 -5.863 1 94.12 48 LYS B C 1
ATOM 933 O O . LYS B 1 48 ? -4.254 -2.693 -5.254 1 94.12 48 LYS B O 1
ATOM 938 N N . LEU B 1 49 ? -2.76 -1.918 -6.656 1 95.88 49 LEU B N 1
ATOM 939 C CA . LEU B 1 49 ? -2.211 -3.254 -6.863 1 95.88 49 LEU B CA 1
ATOM 940 C C . LEU B 1 49 ? -1.653 -3.82 -5.562 1 95.88 49 LEU B C 1
ATOM 942 O O . LEU B 1 49 ? -1.847 -5 -5.262 1 95.88 49 LEU B O 1
ATOM 946 N N . ALA B 1 50 ? -0.957 -2.98 -4.883 1 97 50 ALA B N 1
ATOM 947 C CA . ALA B 1 50 ? -0.399 -3.398 -3.598 1 97 50 ALA B CA 1
ATOM 948 C C . ALA B 1 50 ? -1.495 -3.896 -2.66 1 97 50 ALA B C 1
ATOM 950 O O . ALA B 1 50 ? -1.328 -4.914 -1.984 1 97 50 ALA B O 1
ATOM 951 N N . ILE B 1 51 ? -2.561 -3.213 -2.648 1 96 51 ILE B N 1
ATOM 952 C CA . ILE B 1 51 ? -3.68 -3.598 -1.795 1 96 51 ILE B CA 1
ATOM 953 C C . ILE B 1 51 ? -4.266 -4.926 -2.275 1 96 51 ILE B C 1
ATOM 955 O O . ILE B 1 51 ? -4.516 -5.824 -1.473 1 96 51 ILE B O 1
ATOM 959 N N . ASP B 1 52 ? -4.48 -5.062 -3.547 1 95.94 52 ASP B N 1
ATOM 960 C CA . ASP B 1 52 ? -5.016 -6.305 -4.098 1 95.94 52 ASP B CA 1
ATOM 961 C C . ASP B 1 52 ? -4.133 -7.496 -3.727 1 95.94 52 ASP B C 1
ATOM 963 O O . ASP B 1 52 ? -4.637 -8.547 -3.32 1 95.94 52 ASP B O 1
ATOM 967 N N . ILE B 1 53 ? -2.875 -7.285 -3.865 1 97.56 53 ILE B N 1
ATOM 968 C CA . ILE B 1 53 ? -1.925 -8.352 -3.572 1 97.56 53 ILE B CA 1
ATOM 969 C C . ILE B 1 53 ? -1.988 -8.711 -2.09 1 97.56 53 ILE B C 1
ATOM 971 O O . ILE B 1 53 ? -2.041 -9.883 -1.729 1 97.56 53 ILE B O 1
ATOM 975 N N . SER B 1 54 ? -1.896 -7.699 -1.309 1 97.69 54 SER B N 1
ATOM 976 C CA . SER B 1 54 ? -1.937 -7.922 0.133 1 97.69 54 SER B CA 1
ATOM 977 C C . SER B 1 54 ? -3.164 -8.734 0.533 1 97.69 54 SER B C 1
ATOM 979 O O . SER B 1 54 ? -3.08 -9.609 1.399 1 97.69 54 SER B O 1
ATOM 981 N N . ARG B 1 55 ? -4.305 -8.547 -0.055 1 95.69 55 ARG B N 1
ATOM 982 C CA . ARG B 1 55 ? -5.547 -9.258 0.232 1 95.69 55 ARG B CA 1
ATOM 983 C C . ARG B 1 55 ? -5.441 -10.727 -0.175 1 95.69 55 ARG B C 1
ATOM 985 O O . ARG B 1 55 ? -5.84 -11.617 0.58 1 95.69 55 ARG B O 1
ATOM 992 N N . VAL B 1 56 ? -4.922 -10.898 -1.28 1 97.31 56 VAL B N 1
ATOM 993 C CA . VAL B 1 56 ? -4.867 -12.25 -1.827 1 97.31 56 VAL B CA 1
ATOM 994 C C . VAL B 1 56 ? -3.918 -13.109 -0.994 1 97.31 56 VAL B C 1
ATOM 996 O O . VAL B 1 56 ? -4.219 -14.266 -0.688 1 97.31 56 VAL B O 1
ATOM 999 N N . VAL B 1 57 ? -2.754 -12.516 -0.664 1 97.81 57 VAL B N 1
ATOM 1000 C CA . VAL B 1 57 ? -1.767 -13.312 0.058 1 97.81 57 VAL B CA 1
ATOM 1001 C C . VAL B 1 57 ? -1.981 -13.164 1.562 1 97.81 57 VAL B C 1
ATOM 1003 O O . VAL B 1 57 ? -1.261 -13.766 2.361 1 97.81 57 VAL B O 1
ATOM 1006 N N . GLU B 1 58 ? -2.91 -12.289 1.946 1 97.19 58 GLU B N 1
ATOM 1007 C CA . GLU B 1 58 ? -3.307 -12.102 3.338 1 97.19 58 GLU B CA 1
ATOM 1008 C C . GLU B 1 58 ? -2.123 -11.656 4.195 1 97.19 58 GLU B C 1
ATOM 1010 O O . GLU B 1 58 ? -1.864 -12.234 5.25 1 97.19 58 GLU B O 1
ATOM 1015 N N . THR B 1 59 ? -1.405 -10.727 3.787 1 97.5 59 THR B N 1
ATOM 1016 C CA . THR B 1 59 ? -0.234 -10.156 4.441 1 97.5 59 THR B CA 1
ATOM 1017 C C . THR B 1 59 ? -0.254 -8.633 4.348 1 97.5 59 THR B C 1
ATOM 1019 O O . THR B 1 59 ? -0.574 -8.07 3.297 1 97.5 59 THR B O 1
ATOM 1022 N N . PRO B 1 60 ? 0.042 -7.988 5.414 1 96.88 60 PRO B N 1
ATOM 1023 C CA . PRO B 1 60 ? 0.05 -6.523 5.375 1 96.88 60 PRO B CA 1
ATOM 1024 C C . PRO B 1 60 ? 1.018 -5.965 4.336 1 96.88 60 PRO B C 1
ATOM 1026 O O . PRO B 1 60 ? 2.109 -6.508 4.148 1 96.88 60 PRO B O 1
ATOM 1029 N N . ILE B 1 61 ? 0.603 -4.879 3.736 1 96.81 61 ILE B N 1
ATOM 1030 C CA . ILE B 1 61 ? 1.388 -4.207 2.707 1 96.81 61 ILE B CA 1
ATOM 1031 C C . ILE B 1 61 ? 2.785 -3.9 3.242 1 96.81 61 ILE B C 1
ATOM 1033 O O . ILE B 1 61 ? 3.781 -4.086 2.537 1 96.81 61 ILE B O 1
ATOM 1037 N N . GLU B 1 62 ? 2.859 -3.494 4.473 1 94.62 62 GLU B N 1
ATOM 1038 C CA . GLU B 1 62 ? 4.113 -3.072 5.09 1 94.62 62 GLU B CA 1
ATOM 1039 C C . GLU B 1 62 ? 5.094 -4.238 5.203 1 94.62 62 GLU B C 1
ATOM 1041 O O . GLU B 1 62 ? 6.297 -4.031 5.367 1 94.62 62 GLU B O 1
ATOM 1046 N N . GLU B 1 63 ? 4.652 -5.398 5.141 1 95 63 GLU B N 1
ATOM 1047 C CA . GLU B 1 63 ? 5.488 -6.594 5.191 1 95 63 GLU B CA 1
ATOM 1048 C C . GLU B 1 63 ? 5.914 -7.031 3.793 1 95 63 GLU B C 1
ATOM 1050 O O . GLU B 1 63 ? 6.945 -7.688 3.631 1 95 63 GLU B O 1
ATOM 1055 N N . LEU B 1 64 ? 5.125 -6.672 2.826 1 96.88 64 LEU B N 1
ATOM 1056 C CA . LEU B 1 64 ? 5.352 -7.102 1.45 1 96.88 64 LEU B CA 1
ATOM 1057 C C . LEU B 1 64 ? 6.316 -6.16 0.738 1 96.88 64 LEU B C 1
ATOM 1059 O O . LEU B 1 64 ? 7.199 -6.609 0.002 1 96.88 64 LEU B O 1
ATOM 1063 N N . PHE B 1 65 ? 6.121 -4.863 0.983 1 95.25 65 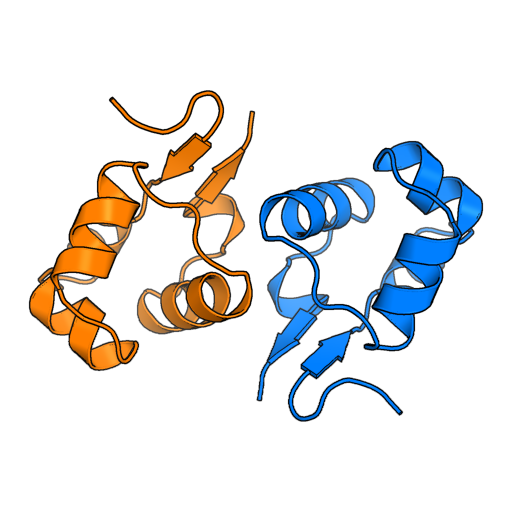PHE B N 1
ATOM 1064 C CA . PHE B 1 65 ? 6.852 -3.824 0.267 1 95.25 65 PHE B CA 1
ATOM 1065 C C . PHE B 1 65 ? 7.582 -2.908 1.241 1 95.25 65 PHE B C 1
ATOM 1067 O O . PHE B 1 65 ? 6.973 -2.348 2.152 1 95.25 65 PHE B O 1
ATOM 1074 N N . ILE B 1 66 ? 8.859 -2.791 1.05 1 92.44 66 ILE B N 1
ATOM 1075 C CA . ILE B 1 66 ? 9.688 -2.041 1.984 1 92.44 66 ILE B CA 1
ATOM 1076 C C . ILE B 1 66 ? 10.414 -0.917 1.244 1 92.44 66 ILE B C 1
ATOM 1078 O O . ILE B 1 66 ? 11.039 -1.149 0.207 1 92.44 66 ILE B O 1
ATOM 1082 N N . PHE B 1 67 ? 10.133 0.253 1.747 1 87.69 67 PHE B N 1
ATOM 1083 C CA . PHE B 1 67 ? 10.875 1.405 1.243 1 87.69 67 PHE B CA 1
ATOM 1084 C C . PHE B 1 67 ? 11.883 1.893 2.273 1 87.69 67 PHE B C 1
ATOM 1086 O O . PHE B 1 67 ? 11.602 1.912 3.471 1 87.69 67 PHE B O 1
ATOM 1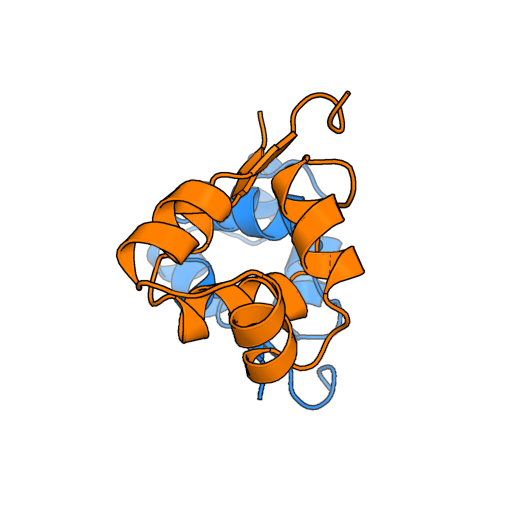093 N N . ASP B 1 68 ? 13.141 2.076 1.915 1 77.81 68 ASP B N 1
ATOM 1094 C CA . ASP B 1 68 ? 14.188 2.611 2.781 1 77.81 68 ASP B CA 1
ATOM 1095 C C . ASP B 1 68 ? 13.977 4.102 3.041 1 77.81 68 ASP B C 1
ATOM 1097 O O . ASP B 1 68 ? 13.391 4.805 2.215 1 77.81 68 ASP B O 1
#

Secondary structure (DSSP, 8-state):
---TTEEE-HHHHHHHTT--HHHHHHHHTS-HHHHHHHHTT-SPPPHHHHHHHHHHHT--HHHHEEE-/---TTEEE-HHHHHHHTT--HHHHHHHHTS-HHHHHHHHTT-SPPPHHHHHHHHHHHT--HHHHEEE-

Solvent-accessible surface area (backbone atoms only — not comparable to full-atom values): 7446 Å² total; per-residue (Å²): 126,40,45,86,57,39,46,40,41,44,58,63,48,37,48,75,68,71,44,51,57,58,55,48,14,58,75,64,68,52,52,41,65,57,48,54,34,32,47,52,17,64,46,82,62,51,40,67,56,42,51,47,47,24,61,75,60,66,42,61,54,77,70,33,48,43,73,112,127,40,45,86,55,40,46,41,42,44,58,62,48,36,48,75,70,71,45,50,58,58,55,48,14,58,74,62,68,51,51,42,65,57,48,52,34,31,46,50,17,65,46,82,61,51,42,66,55,41,51,46,46,22,61,75,60,68,44,61,53,77,70,32,48,42,73,112

Radius of gyration: 15.33 Å; Cα contacts (8 Å, |Δi|>4): 198; chains: 2; bounding box: 35×43×34 Å

Sequence (136 aa):
MGIQGFSCNLKKYRLLKDMTQEQLANAVGVRRETIMRLEKAQYNPSLKLAIDISRVVETPIEELFIFDMGIQGFSCNLKKYRLLKDMTQEQLANAVGVRRETIMRLEKAQYNPSLKLAIDISRVVETPIEELFIFD

InterPro domains:
  IPR001387 Cro/C1-type, helix-turn-helix domain [PF01381] (10-64)
  IPR001387 Cro/C1-type, helix-turn-helix domain [PS50943] (10-64)
  IPR001387 Cro/C1-type, helix-turn-helix domain [SM00530] (9-64)
  IPR001387 Cro/C1-type, helix-turn-helix domain [cd00093] (9-64)
  IPR010982 Lambda repressor-like, DNA-binding domain superfamily [G3DSA:1.10.260.40] (6-68)
  IPR010982 Lambda repressor-like, DNA-binding domain superfamily [SSF47413] (6-67)

Nearest PDB structures (foldseek):
  1utx-assembly1_B  TM=9.518E-01  e=1.381E-05  Enterococcus faecalis
  2lyk-assembly1_B  TM=9.388E-01  e=1.003E-05  Enterococcus faecalis
  2xj3-assembly1_A  TM=9.475E-01  e=1.215E-05  Enterococcus faecalis
  2gzu-assembly1_B  TM=9.039E-01  e=1.003E-05  Enterococcus faecalis
  2lyp-assembly1_A  TM=9.086E-01  e=1.215E-05  Enterococcus faecalis

pLDDT: mean 94.31, std 7.62, range [57.25, 98.75]

Foldseek 3Di:
DADPQKAFPLVVLCVVVPHDLCRLCVQLVHDSVVSVCVNVNNDDDDPSSLVSSCVVSVHDSCVGMGGD/DADPQKAFPLVVLCVVVPHDLCRLCVQLVHDSVVSVCVNVNNDDDDPSSLVSSCVVSVHDSCVGMGGD

Organism: NCBI:txid1796616